Protein AF-K0QZH3-F1 (afdb_monomer_lite)

Foldseek 3Di:
DPPPPPPCQWDKDQPPPCQLVLLVLFPPVLSVVLQVLQVVAPQWDQDPSRTIIGIFGWDDDPHDTDTDCVPCSSVVSVVVSVVSSVVRVVVLVVVVVVVVVVVVVVVVPPDDDDDDPDDDPVNVCVNCVSVVCVVPDDDDDDD

Structure (mmCIF, N/CA/C/O backbone):
data_AF-K0QZH3-F1
#
_entry.id   AF-K0QZH3-F1
#
loop_
_atom_site.group_PDB
_atom_site.id
_atom_site.type_symbol
_atom_site.label_atom_id
_atom_site.label_alt_id
_atom_site.label_comp_id
_atom_site.label_asym_id
_atom_site.label_entity_id
_atom_site.label_seq_id
_atom_site.pdbx_PDB_ins_code
_atom_site.Cartn_x
_atom_site.Cartn_y
_atom_site.Cartn_z
_atom_site.occupancy
_atom_site.B_iso_or_equiv
_atom_site.auth_seq_id
_atom_site.auth_comp_id
_atom_site.auth_asym_id
_atom_site.auth_atom_id
_atom_site.pdbx_PDB_model_num
ATOM 1 N N . MET A 1 1 ? 34.716 -6.558 -14.192 1.00 39.00 1 MET A N 1
ATOM 2 C CA . MET A 1 1 ? 33.591 -5.724 -14.678 1.00 39.00 1 MET A CA 1
ATOM 3 C C . MET A 1 1 ? 32.492 -6.638 -15.234 1.00 39.00 1 MET A C 1
ATOM 5 O O . MET A 1 1 ? 32.388 -6.798 -16.439 1.00 39.00 1 MET A O 1
ATOM 9 N N . ALA A 1 2 ? 31.722 -7.315 -14.373 1.00 47.06 2 ALA A N 1
ATOM 10 C CA . ALA A 1 2 ? 30.887 -8.467 -14.763 1.00 47.06 2 ALA A CA 1
ATOM 11 C C . ALA A 1 2 ? 29.438 -8.132 -15.192 1.00 47.06 2 ALA A C 1
ATOM 13 O O . ALA A 1 2 ? 28.648 -9.037 -15.425 1.00 47.06 2 ALA A O 1
ATOM 14 N N . PHE A 1 3 ? 29.071 -6.849 -15.311 1.00 51.09 3 PHE A N 1
ATOM 15 C CA . PHE A 1 3 ? 27.670 -6.430 -15.504 1.00 51.09 3 PHE A CA 1
ATOM 16 C C . PHE A 1 3 ? 27.373 -5.739 -16.848 1.00 51.09 3 PHE A C 1
ATOM 18 O O . PHE A 1 3 ? 26.245 -5.301 -17.078 1.00 51.09 3 PHE A O 1
ATOM 25 N N . LEU A 1 4 ? 28.352 -5.664 -17.758 1.00 47.97 4 LEU A N 1
ATOM 26 C CA . LEU A 1 4 ? 28.190 -5.045 -19.086 1.00 47.97 4 LEU A CA 1
ATOM 27 C C . LEU A 1 4 ? 27.242 -5.825 -20.017 1.00 47.97 4 LEU A C 1
ATOM 29 O O . LEU A 1 4 ? 26.664 -5.230 -20.918 1.00 47.97 4 LEU A O 1
ATOM 33 N N . HIS A 1 5 ? 27.018 -7.119 -19.762 1.00 52.06 5 HIS A N 1
ATOM 34 C CA . HIS A 1 5 ? 26.135 -7.977 -20.566 1.00 52.06 5 HIS A CA 1
ATOM 35 C C . HIS A 1 5 ? 24.865 -8.438 -19.845 1.00 52.06 5 HIS A C 1
ATOM 37 O O . HIS A 1 5 ? 24.153 -9.294 -20.359 1.00 52.06 5 HIS A O 1
ATOM 43 N N . CYS A 1 6 ? 24.556 -7.876 -18.673 1.00 52.66 6 CYS A N 1
ATOM 44 C CA . CYS A 1 6 ? 23.296 -8.174 -18.000 1.00 52.66 6 CYS A CA 1
ATOM 45 C C . CYS A 1 6 ? 22.240 -7.124 -18.407 1.00 52.66 6 CYS A C 1
ATOM 47 O O . CYS A 1 6 ? 22.468 -5.927 -18.148 1.00 52.66 6 CYS A O 1
ATOM 49 N N . PRO A 1 7 ? 21.124 -7.521 -19.052 1.00 61.34 7 PRO A N 1
ATOM 50 C CA . PRO A 1 7 ? 19.989 -6.641 -19.302 1.00 61.34 7 PRO A CA 1
ATOM 51 C C . PRO A 1 7 ? 19.296 -6.389 -17.960 1.00 61.34 7 PRO A C 1
ATOM 53 O O . PRO A 1 7 ? 18.474 -7.159 -17.477 1.00 61.34 7 PRO A O 1
ATOM 56 N N . LEU A 1 8 ? 19.753 -5.345 -17.275 1.00 68.06 8 LEU A N 1
ATOM 57 C CA . LEU A 1 8 ? 19.078 -4.808 -16.104 1.00 68.06 8 LEU A CA 1
ATOM 58 C C . LEU A 1 8 ? 17.982 -3.899 -16.643 1.00 68.06 8 LEU A C 1
ATOM 60 O O . LEU A 1 8 ? 18.259 -2.744 -16.953 1.00 68.06 8 LEU A O 1
ATOM 64 N N . ASP A 1 9 ? 16.782 -4.451 -16.794 1.00 77.50 9 ASP A N 1
ATOM 65 C CA . ASP A 1 9 ? 15.634 -3.741 -17.374 1.00 77.50 9 ASP A CA 1
ATOM 66 C C . ASP A 1 9 ? 14.931 -2.846 -16.337 1.00 77.50 9 ASP A C 1
ATOM 68 O O . ASP A 1 9 ? 14.258 -1.872 -16.682 1.00 77.50 9 ASP A O 1
ATOM 72 N N . ALA A 1 10 ? 15.121 -3.136 -15.044 1.00 81.69 10 ALA A N 1
ATOM 73 C CA . ALA A 1 10 ? 14.585 -2.347 -13.942 1.00 81.69 10 ALA A CA 1
ATOM 74 C C . ALA A 1 10 ? 15.462 -2.415 -12.681 1.00 81.69 10 ALA A C 1
ATOM 76 O O . ALA A 1 10 ? 16.049 -3.452 -12.367 1.00 81.69 10 ALA A O 1
ATOM 77 N N . ILE A 1 11 ? 15.495 -1.316 -11.923 1.00 85.62 11 ILE A N 1
ATOM 78 C CA . ILE A 1 11 ? 16.010 -1.265 -10.550 1.00 85.62 11 ILE A CA 1
ATOM 79 C C . ILE A 1 11 ? 14.829 -1.347 -9.591 1.00 85.62 11 ILE A C 1
ATOM 81 O O . ILE A 1 11 ? 13.872 -0.584 -9.707 1.00 85.62 11 ILE A O 1
ATOM 85 N N . LYS A 1 12 ? 14.916 -2.259 -8.624 1.00 88.38 12 LYS A N 1
ATOM 86 C CA . LYS A 1 12 ? 13.925 -2.404 -7.559 1.00 88.38 12 LYS A CA 1
ATOM 87 C C . LYS A 1 12 ? 14.438 -1.729 -6.298 1.00 88.38 12 LYS A C 1
ATOM 89 O O . LYS A 1 12 ? 15.530 -2.043 -5.833 1.00 88.38 12 LYS A O 1
ATOM 94 N N . ILE A 1 13 ? 13.652 -0.805 -5.763 1.00 85.75 13 ILE A N 1
ATOM 95 C CA . ILE A 1 13 ? 13.954 -0.102 -4.517 1.00 85.75 13 ILE A CA 1
ATOM 96 C C . ILE A 1 13 ? 12.895 -0.486 -3.494 1.00 85.75 13 ILE A C 1
ATOM 98 O O . ILE A 1 13 ? 11.700 -0.367 -3.759 1.00 85.75 13 ILE A O 1
ATOM 102 N N . SER A 1 14 ? 13.327 -0.915 -2.314 1.00 84.69 14 SER A N 1
ATOM 103 C CA . SER A 1 14 ? 12.443 -1.062 -1.160 1.00 84.69 14 SER A CA 1
ATOM 104 C C . SER A 1 14 ? 12.076 0.330 -0.659 1.00 84.69 14 SER A C 1
ATOM 106 O O . SER A 1 14 ? 12.887 1.001 -0.026 1.00 84.69 14 SER A O 1
ATOM 108 N N . VAL A 1 15 ? 10.876 0.804 -0.985 1.00 72.69 15 VAL A N 1
ATOM 109 C CA . VAL A 1 15 ? 10.476 2.199 -0.692 1.00 72.69 15 VAL A CA 1
ATOM 110 C C . VAL A 1 15 ? 9.883 2.340 0.701 1.00 72.69 15 VAL A C 1
ATOM 112 O O . VAL A 1 15 ? 9.820 3.422 1.276 1.00 72.69 15 VAL A O 1
ATOM 115 N N . LEU A 1 16 ? 9.491 1.215 1.280 1.00 65.31 16 LEU A N 1
ATOM 116 C CA . LEU A 1 16 ? 8.902 1.146 2.595 1.00 65.31 16 LEU A CA 1
ATOM 117 C C . LEU A 1 16 ? 9.809 0.270 3.452 1.00 65.31 16 LEU A C 1
ATOM 119 O O . LEU A 1 16 ? 9.469 -0.854 3.794 1.00 65.31 16 LEU A O 1
ATOM 123 N N . GLY A 1 17 ? 10.992 0.792 3.791 1.00 55.38 17 GLY A N 1
ATOM 124 C CA . GLY A 1 17 ? 11.945 0.160 4.719 1.00 55.38 17 GLY A CA 1
ATOM 125 C C . GLY A 1 17 ? 11.415 -0.029 6.154 1.00 55.38 17 GLY A C 1
ATOM 126 O O . GLY A 1 17 ? 12.091 -0.636 6.970 1.00 55.38 17 GLY A O 1
ATOM 127 N N . LEU A 1 18 ? 10.198 0.457 6.433 1.00 49.72 18 LEU A N 1
ATOM 128 C CA . LEU A 1 18 ? 9.340 0.180 7.599 1.00 49.72 18 LEU A CA 1
ATOM 129 C C . LEU A 1 18 ? 7.933 -0.310 7.168 1.00 49.72 18 LEU A C 1
ATOM 131 O O . LEU A 1 18 ? 6.979 -0.284 7.940 1.00 49.72 18 LEU A O 1
ATOM 135 N N . GLY A 1 19 ? 7.764 -0.698 5.904 1.00 53.44 19 GLY A N 1
ATOM 136 C CA . GLY A 1 19 ? 6.487 -1.071 5.287 1.00 53.44 19 GLY A CA 1
ATOM 137 C C . GLY A 1 19 ? 5.871 -2.302 5.912 1.00 53.44 19 GLY A C 1
ATOM 138 O O . GLY A 1 19 ? 4.671 -2.312 6.150 1.00 53.44 19 GLY A O 1
ATOM 139 N N . THR A 1 20 ? 6.710 -3.269 6.282 1.00 59.25 20 THR A N 1
ATOM 140 C CA . THR A 1 20 ? 6.313 -4.419 7.094 1.00 59.25 20 THR A CA 1
ATOM 141 C C . THR A 1 20 ? 5.780 -3.963 8.443 1.00 59.25 20 THR A C 1
ATOM 143 O O . THR A 1 20 ? 4.755 -4.453 8.878 1.00 59.25 20 THR A O 1
ATOM 146 N N . GLU A 1 21 ? 6.422 -2.987 9.090 1.00 66.56 21 GLU A N 1
ATOM 147 C CA . GLU A 1 21 ? 6.030 -2.537 10.427 1.00 66.56 21 GLU A CA 1
ATOM 148 C C . GLU A 1 21 ? 4.7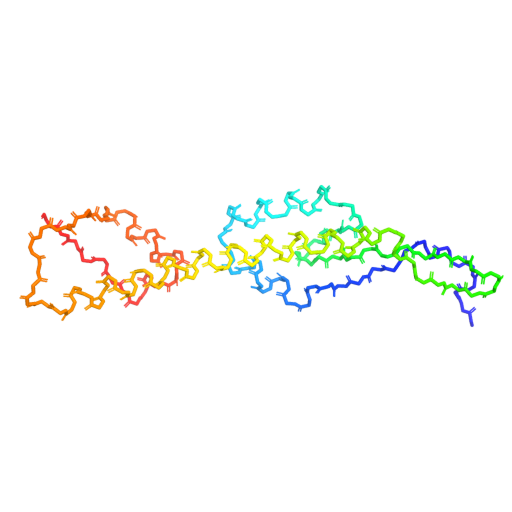18 -1.746 10.410 1.00 66.56 21 GLU A C 1
ATOM 150 O O . GLU A 1 21 ? 3.861 -1.952 11.264 1.00 66.56 21 GLU A O 1
ATOM 155 N N . ARG A 1 22 ? 4.521 -0.876 9.413 1.00 72.62 22 ARG A N 1
ATOM 156 C CA . ARG A 1 22 ? 3.271 -0.115 9.268 1.00 72.62 22 ARG A CA 1
ATOM 157 C C . ARG A 1 22 ? 2.117 -0.990 8.804 1.00 72.62 22 ARG A C 1
ATOM 159 O O . ARG A 1 22 ? 1.036 -0.901 9.367 1.00 72.62 22 ARG A O 1
ATOM 166 N N . MET A 1 23 ? 2.344 -1.874 7.832 1.00 75.44 23 MET A N 1
ATOM 167 C CA . MET A 1 23 ? 1.316 -2.820 7.392 1.00 75.44 23 MET A CA 1
ATOM 168 C C . MET A 1 23 ? 1.003 -3.878 8.454 1.00 75.44 23 MET A C 1
ATOM 170 O O . MET A 1 23 ? -0.145 -4.303 8.533 1.00 75.44 23 MET A O 1
ATOM 174 N N . ALA A 1 24 ? 1.968 -4.272 9.293 1.00 76.81 24 ALA A N 1
ATOM 175 C CA . ALA A 1 24 ? 1.736 -5.199 10.404 1.00 76.81 24 ALA A CA 1
ATOM 176 C C . ALA A 1 24 ? 0.886 -4.597 11.531 1.00 76.81 24 ALA A C 1
ATOM 178 O O . ALA A 1 24 ? 0.276 -5.348 12.282 1.00 76.81 24 ALA A O 1
ATOM 179 N N . ARG A 1 25 ? 0.828 -3.264 11.650 1.00 75.94 25 ARG A N 1
ATOM 180 C CA . ARG A 1 25 ? -0.048 -2.568 12.609 1.00 75.94 25 ARG A CA 1
ATOM 181 C C . ARG A 1 25 ? -1.486 -2.424 12.111 1.00 75.94 25 ARG A C 1
ATOM 183 O O . ARG A 1 25 ? -2.336 -1.978 12.870 1.00 75.94 25 ARG A O 1
ATOM 190 N N . LEU A 1 26 ? -1.752 -2.738 10.843 1.00 78.06 26 LEU A N 1
ATOM 191 C CA . LEU A 1 26 ? -3.091 -2.632 10.279 1.00 78.06 26 LEU A CA 1
ATOM 192 C C . LEU A 1 26 ? -3.911 -3.893 10.573 1.00 78.06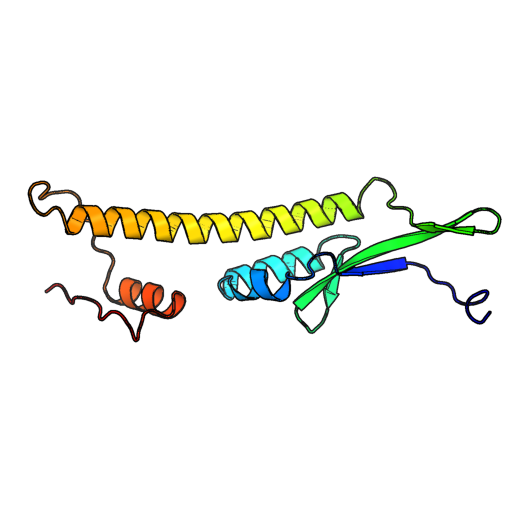 26 LEU A C 1
ATOM 194 O O . LEU A 1 26 ? -3.351 -4.993 10.594 1.00 78.06 26 LEU A O 1
ATOM 198 N N . PRO A 1 27 ? -5.247 -3.769 10.689 1.00 82.50 27 PRO A N 1
ATOM 199 C CA . PRO A 1 27 ? -6.119 -4.931 10.747 1.00 82.50 27 PRO A CA 1
ATOM 200 C C . PRO A 1 27 ? -5.909 -5.831 9.534 1.00 82.50 27 PRO A C 1
ATOM 202 O O . PRO A 1 27 ? -5.671 -5.351 8.420 1.00 82.50 27 PRO A O 1
ATOM 205 N N . GLN A 1 28 ? -6.091 -7.137 9.731 1.00 84.44 28 GLN A N 1
ATOM 206 C CA . GLN A 1 28 ? -5.905 -8.139 8.682 1.00 84.44 28 GLN A CA 1
ATOM 207 C C . GLN A 1 28 ? -6.685 -7.806 7.402 1.00 84.44 28 GLN A C 1
ATOM 209 O O . GLN A 1 28 ? -6.149 -7.908 6.300 1.00 84.44 28 GLN A O 1
ATOM 214 N N . GLU A 1 29 ? -7.931 -7.358 7.538 1.00 83.88 29 GLU A N 1
ATOM 215 C CA . GLU A 1 29 ? -8.792 -6.986 6.411 1.00 83.88 29 GLU A CA 1
ATOM 216 C C . GLU A 1 29 ? -8.254 -5.770 5.642 1.00 83.88 29 GLU A C 1
ATOM 218 O O . GLU A 1 29 ? -8.237 -5.759 4.408 1.00 83.8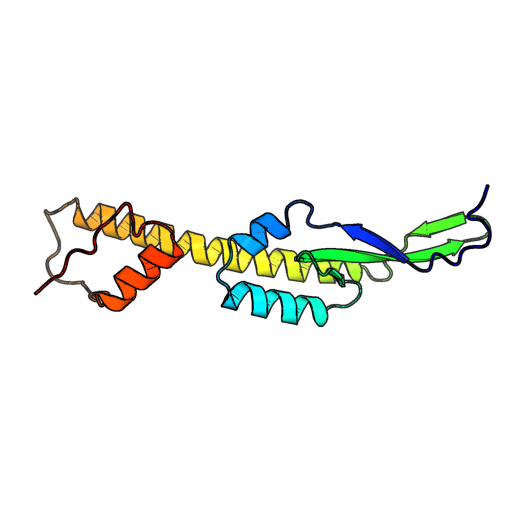8 29 GLU A O 1
ATOM 223 N N . CYS A 1 30 ? -7.755 -4.762 6.366 1.00 83.56 30 CYS A N 1
ATOM 224 C CA . CYS A 1 30 ? -7.138 -3.578 5.771 1.00 83.56 30 CYS A CA 1
ATOM 225 C C . CYS A 1 30 ? -5.853 -3.955 5.035 1.00 83.56 30 CYS A C 1
ATOM 227 O O . CYS A 1 30 ? -5.650 -3.526 3.898 1.00 83.56 30 CYS A O 1
ATOM 229 N N . ARG A 1 31 ? -5.022 -4.806 5.645 1.00 86.31 31 ARG A N 1
ATOM 230 C CA . ARG A 1 31 ? -3.795 -5.315 5.031 1.00 86.31 31 ARG A CA 1
ATOM 231 C C . ARG A 1 31 ? -4.088 -6.048 3.721 1.00 86.31 31 ARG A C 1
ATOM 233 O O . ARG A 1 31 ? -3.555 -5.652 2.688 1.00 86.31 31 ARG A O 1
ATOM 240 N N . LEU A 1 32 ? -4.998 -7.023 3.726 1.00 87.38 32 LEU A N 1
ATOM 241 C CA . LEU A 1 32 ? -5.373 -7.779 2.521 1.00 87.38 32 LEU A CA 1
ATOM 242 C C . LEU A 1 32 ? -5.930 -6.875 1.407 1.00 87.38 32 LEU A C 1
ATOM 244 O O . LEU A 1 32 ? -5.616 -7.064 0.229 1.00 87.38 32 LEU A O 1
ATOM 248 N N . SER A 1 33 ? -6.720 -5.862 1.772 1.00 87.69 33 SER A N 1
ATOM 249 C CA . SER A 1 33 ? -7.240 -4.862 0.830 1.00 87.69 33 SER A CA 1
ATOM 250 C C . SER A 1 33 ? -6.121 -4.018 0.199 1.00 87.69 33 SER A C 1
ATOM 252 O O . SER A 1 33 ? -6.095 -3.813 -1.021 1.00 87.69 33 SER A O 1
ATOM 254 N N . ILE A 1 34 ? -5.156 -3.568 1.008 1.00 87.38 34 ILE A N 1
ATOM 255 C CA . ILE A 1 34 ? -3.985 -2.805 0.555 1.00 87.38 34 ILE A CA 1
ATOM 256 C C . ILE A 1 34 ? -3.096 -3.660 -0.352 1.00 87.38 34 ILE A C 1
ATOM 258 O O . ILE A 1 34 ? -2.721 -3.204 -1.432 1.00 87.38 34 ILE A O 1
ATOM 262 N N . GLU A 1 35 ? -2.805 -4.905 0.028 1.00 89.56 35 GLU A N 1
ATOM 263 C CA . GLU A 1 35 ? -2.031 -5.844 -0.793 1.00 89.56 35 GLU A CA 1
ATOM 264 C C . GLU A 1 35 ? -2.677 -6.084 -2.159 1.00 89.56 35 GLU A C 1
ATOM 266 O O . GLU A 1 35 ? -1.999 -6.037 -3.190 1.00 89.56 35 GLU A O 1
ATOM 271 N N . GLY A 1 36 ? -3.996 -6.301 -2.183 1.00 89.62 36 GLY A N 1
ATOM 272 C CA . GLY A 1 36 ? -4.757 -6.450 -3.421 1.00 89.62 36 GLY A CA 1
ATOM 273 C C . GLY A 1 36 ? -4.625 -5.227 -4.329 1.00 89.62 36 GLY A C 1
ATOM 274 O O . GLY A 1 36 ? -4.422 -5.372 -5.535 1.00 89.62 36 GLY A O 1
ATOM 275 N N . ARG A 1 37 ? -4.656 -4.019 -3.753 1.00 89.44 37 ARG A N 1
ATOM 276 C CA . ARG A 1 37 ? -4.429 -2.773 -4.500 1.00 89.44 37 ARG A CA 1
ATOM 277 C C . ARG A 1 37 ? -2.997 -2.644 -5.003 1.00 89.44 37 ARG A C 1
ATOM 279 O O . ARG A 1 37 ? -2.824 -2.279 -6.160 1.00 89.44 37 ARG A O 1
ATOM 286 N N . ILE A 1 38 ? -1.991 -2.976 -4.194 1.00 89.56 38 ILE A N 1
ATOM 287 C CA . ILE A 1 38 ? -0.576 -2.929 -4.602 1.00 89.56 38 ILE A CA 1
ATOM 288 C C . ILE A 1 38 ? -0.337 -3.823 -5.818 1.00 89.56 38 ILE A C 1
ATOM 290 O O . ILE A 1 38 ? 0.291 -3.381 -6.775 1.00 89.56 38 ILE A O 1
ATOM 294 N N . ARG A 1 39 ? -0.901 -5.039 -5.830 1.00 89.75 39 ARG A N 1
ATOM 295 C CA . ARG A 1 39 ? -0.804 -5.966 -6.975 1.00 89.75 39 ARG A CA 1
ATOM 296 C C . ARG A 1 39 ? -1.443 -5.415 -8.258 1.00 89.75 39 ARG A C 1
ATOM 298 O O . ARG A 1 39 ? -1.094 -5.867 -9.344 1.00 89.75 39 ARG A O 1
ATOM 305 N N . GLY A 1 40 ? -2.367 -4.460 -8.144 1.00 89.19 40 GLY A N 1
ATOM 306 C CA . GLY A 1 40 ? -2.998 -3.778 -9.277 1.00 89.19 40 GLY A CA 1
ATOM 307 C C . GLY A 1 40 ? -2.273 -2.513 -9.747 1.00 89.19 40 GLY A C 1
ATOM 308 O O . GLY A 1 40 ? -2.636 -1.963 -10.789 1.00 89.19 40 GLY A O 1
ATOM 309 N N . LEU A 1 41 ? -1.270 -2.030 -9.008 1.00 89.94 41 LEU A N 1
ATOM 310 C CA . LEU A 1 41 ? -0.540 -0.813 -9.352 1.00 89.94 41 LEU A CA 1
ATOM 311 C C . LEU A 1 41 ? 0.636 -1.109 -10.274 1.00 89.94 41 LEU A C 1
ATOM 313 O O . LEU A 1 41 ? 1.354 -2.099 -10.142 1.00 89.94 41 LEU A O 1
ATOM 317 N N . ARG A 1 42 ? 0.849 -0.212 -11.236 1.00 89.56 42 ARG A N 1
ATOM 318 C CA . ARG A 1 42 ? 1.970 -0.333 -12.165 1.00 89.56 42 ARG A CA 1
ATOM 319 C C . ARG A 1 42 ? 3.268 -0.047 -11.427 1.00 89.56 42 ARG A C 1
ATOM 321 O O . ARG A 1 42 ? 3.329 0.836 -10.582 1.00 89.56 42 ARG A O 1
ATOM 328 N N . ARG A 1 43 ? 4.333 -0.753 -11.814 1.00 89.62 43 ARG A N 1
ATOM 329 C CA . ARG A 1 43 ? 5.696 -0.503 -11.320 1.00 89.62 43 ARG A CA 1
ATOM 330 C C . ARG A 1 43 ? 5.856 -0.658 -9.801 1.00 89.62 43 ARG A C 1
ATOM 332 O O . ARG A 1 43 ? 6.859 -0.208 -9.252 1.00 89.62 43 ARG A O 1
ATOM 339 N N . LEU A 1 44 ? 4.910 -1.326 -9.147 1.00 89.75 44 LEU A N 1
ATOM 340 C CA . LEU A 1 44 ? 5.014 -1.778 -7.771 1.00 89.75 44 LEU A CA 1
ATOM 341 C C . LEU A 1 44 ? 4.900 -3.294 -7.727 1.00 89.75 44 LEU A C 1
ATOM 343 O O . LEU A 1 44 ? 4.144 -3.900 -8.482 1.00 89.75 44 LEU A O 1
ATOM 347 N N . GLU A 1 45 ? 5.643 -3.897 -6.815 1.00 89.50 45 GLU A N 1
ATOM 348 C CA . GLU A 1 45 ? 5.547 -5.314 -6.508 1.00 89.50 45 GLU A CA 1
ATOM 349 C C . GLU A 1 45 ? 5.451 -5.498 -4.997 1.00 89.50 45 GLU A C 1
ATOM 351 O O . GLU A 1 45 ? 6.043 -4.743 -4.223 1.00 89.50 45 GLU A O 1
ATOM 356 N N . LEU A 1 46 ? 4.719 -6.529 -4.588 1.00 87.94 46 LEU A N 1
ATOM 357 C CA . LEU A 1 46 ? 4.683 -6.991 -3.210 1.00 87.94 46 LEU A CA 1
ATOM 358 C C . LEU A 1 46 ? 5.502 -8.280 -3.118 1.00 87.94 46 LEU A C 1
ATOM 360 O O . LEU A 1 46 ? 5.140 -9.292 -3.722 1.00 87.94 46 LEU A O 1
ATOM 364 N N . ALA A 1 47 ? 6.617 -8.229 -2.397 1.00 85.19 47 ALA A N 1
ATOM 365 C CA . ALA A 1 47 ? 7.444 -9.397 -2.130 1.00 85.19 47 ALA A CA 1
ATOM 366 C C . ALA A 1 47 ? 6.774 -10.334 -1.108 1.00 85.19 47 ALA A C 1
ATOM 368 O O . ALA A 1 47 ? 5.868 -9.937 -0.382 1.00 85.19 47 ALA A O 1
ATOM 369 N N . GLN A 1 48 ? 7.247 -11.581 -1.021 1.00 81.62 48 GLN A N 1
ATOM 370 C CA . GLN A 1 48 ? 6.701 -12.599 -0.103 1.00 81.62 48 GLN A CA 1
ATOM 371 C C . GLN A 1 48 ? 6.802 -12.236 1.387 1.00 81.62 48 GLN A C 1
ATOM 373 O O . GLN A 1 48 ? 6.126 -12.838 2.209 1.00 81.62 48 GLN A O 1
ATOM 378 N N . ASN A 1 49 ? 7.664 -11.287 1.739 1.00 80.00 49 ASN A N 1
ATOM 379 C CA . ASN A 1 49 ? 7.888 -10.803 3.098 1.00 80.00 49 ASN A CA 1
ATOM 380 C C . ASN A 1 49 ? 7.157 -9.472 3.369 1.00 80.00 49 ASN A C 1
ATOM 382 O O . ASN A 1 49 ? 7.666 -8.638 4.119 1.00 80.00 49 ASN A O 1
ATOM 386 N N . ASP A 1 50 ? 6.048 -9.222 2.671 1.00 78.00 50 ASP A N 1
ATOM 387 C CA . ASP A 1 50 ? 5.245 -7.994 2.733 1.00 78.00 50 ASP A CA 1
ATOM 388 C C . ASP A 1 50 ? 6.034 -6.702 2.434 1.00 78.00 50 ASP A C 1
ATOM 390 O O . ASP A 1 50 ? 5.617 -5.591 2.765 1.00 78.00 50 ASP A O 1
ATOM 394 N N . THR A 1 51 ? 7.194 -6.821 1.777 1.00 83.94 51 THR A N 1
ATOM 395 C CA . THR A 1 51 ? 7.987 -5.662 1.358 1.00 83.94 51 THR A CA 1
ATOM 396 C C . THR A 1 51 ? 7.490 -5.142 0.022 1.00 83.94 51 THR A C 1
ATOM 398 O O . THR A 1 51 ? 7.409 -5.873 -0.965 1.00 83.94 51 THR A O 1
ATOM 401 N N . ILE A 1 52 ? 7.214 -3.844 -0.024 1.00 86.88 52 ILE A N 1
ATOM 402 C CA . ILE A 1 52 ? 6.799 -3.162 -1.245 1.00 86.88 52 ILE A CA 1
ATOM 403 C C . ILE A 1 52 ? 8.036 -2.677 -1.994 1.00 86.88 52 ILE A C 1
ATOM 405 O O . ILE A 1 52 ? 8.854 -1.912 -1.467 1.00 86.88 52 ILE A O 1
ATOM 409 N N . LEU A 1 53 ? 8.148 -3.116 -3.242 1.00 88.56 53 LEU A N 1
ATOM 410 C CA . LEU A 1 53 ? 9.239 -2.792 -4.145 1.00 88.56 53 LEU A CA 1
ATOM 411 C C . LEU A 1 53 ? 8.733 -1.848 -5.232 1.00 88.56 53 LEU A C 1
ATOM 413 O O . LEU A 1 53 ? 7.801 -2.179 -5.963 1.00 88.56 53 LEU A O 1
ATOM 417 N N . ALA A 1 54 ? 9.376 -0.693 -5.378 1.00 89.69 54 ALA A N 1
ATOM 418 C CA . ALA A 1 54 ? 9.188 0.156 -6.543 1.00 89.69 54 ALA A CA 1
ATOM 419 C C . ALA A 1 54 ? 10.156 -0.241 -7.647 1.00 89.69 54 ALA A C 1
ATOM 421 O O . ALA A 1 54 ? 11.366 -0.300 -7.434 1.00 89.69 54 ALA A O 1
ATOM 422 N N . CYS A 1 55 ? 9.610 -0.487 -8.830 1.00 89.12 55 CYS A N 1
ATOM 423 C CA . CYS A 1 55 ? 10.347 -0.871 -10.019 1.00 89.12 55 CYS A CA 1
A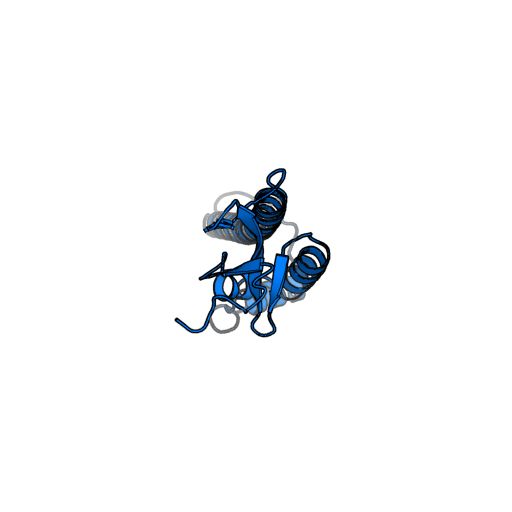TOM 424 C C . CYS A 1 55 ? 10.565 0.364 -10.893 1.00 89.12 55 CYS A C 1
ATOM 426 O O . CYS A 1 55 ? 9.629 0.904 -11.484 1.00 89.12 55 CYS A O 1
ATOM 428 N N . PHE A 1 56 ? 11.807 0.818 -10.989 1.00 87.56 56 PHE A N 1
ATOM 429 C CA . PHE A 1 56 ? 12.187 1.917 -11.863 1.00 87.56 56 PHE A CA 1
ATOM 430 C C . PHE A 1 56 ? 12.806 1.362 -13.146 1.00 87.56 56 PHE A C 1
ATOM 432 O O . PHE A 1 56 ? 13.804 0.642 -13.055 1.00 87.56 56 PHE A O 1
ATOM 439 N N . PRO A 1 57 ? 12.256 1.674 -14.331 1.00 85.94 57 PRO A N 1
ATOM 440 C CA . PRO A 1 57 ? 12.844 1.216 -15.578 1.00 85.94 57 PRO A CA 1
ATOM 441 C C . PRO A 1 57 ? 14.238 1.814 -15.778 1.00 85.94 57 PRO A C 1
ATOM 443 O O . PRO A 1 57 ? 14.494 2.980 -15.455 1.00 85.94 57 PRO A O 1
ATOM 446 N N . VAL A 1 58 ? 15.141 1.005 -16.325 1.00 84.75 58 VAL A N 1
ATOM 447 C CA . VAL A 1 58 ? 16.490 1.436 -16.696 1.00 84.75 58 VAL A CA 1
ATOM 448 C C . VAL A 1 58 ? 16.556 1.554 -18.205 1.00 84.75 58 VAL A C 1
ATOM 450 O O . VAL A 1 58 ? 16.212 0.626 -18.932 1.00 84.75 58 VAL A O 1
ATOM 453 N N . VAL A 1 59 ? 17.024 2.700 -18.681 1.00 83.31 59 VAL A N 1
ATOM 454 C CA . VAL A 1 59 ? 17.189 2.969 -20.107 1.00 83.31 59 VAL A CA 1
ATOM 455 C C . VAL A 1 59 ? 18.672 3.158 -20.396 1.00 83.31 59 VAL A C 1
ATOM 457 O O . VAL A 1 59 ? 19.382 3.853 -19.665 1.00 83.31 59 VAL A O 1
ATOM 460 N N . MET A 1 60 ? 19.153 2.539 -21.472 1.00 81.12 60 MET A N 1
ATOM 461 C CA . MET A 1 60 ? 20.509 2.761 -21.962 1.00 81.12 60 MET A CA 1
ATOM 462 C C . MET A 1 60 ? 20.551 4.064 -22.765 1.00 81.12 60 MET A C 1
ATOM 464 O O . MET A 1 60 ? 19.852 4.209 -23.768 1.00 81.12 60 MET A O 1
ATOM 468 N N . ARG A 1 61 ? 21.371 5.020 -22.327 1.00 80.00 61 ARG A N 1
ATOM 469 C CA . ARG A 1 61 ? 21.643 6.272 -23.038 1.00 80.00 61 ARG A CA 1
ATOM 470 C C . ARG A 1 61 ? 23.098 6.312 -23.462 1.00 80.00 61 ARG A C 1
ATOM 472 O O . ARG A 1 61 ? 23.976 6.497 -22.629 1.00 80.00 61 ARG A O 1
ATOM 479 N N . THR A 1 62 ? 23.328 6.181 -24.766 1.00 81.81 62 THR A N 1
ATOM 480 C CA . THR A 1 62 ? 24.643 6.255 -25.425 1.00 81.81 62 THR A CA 1
ATOM 481 C C . THR A 1 62 ? 25.635 5.199 -24.916 1.00 81.81 62 THR A C 1
ATOM 483 O O . THR A 1 62 ? 25.853 4.209 -25.605 1.00 81.81 62 THR A O 1
ATOM 486 N N . TYR A 1 63 ? 26.175 5.361 -23.705 1.00 77.38 63 TYR A N 1
ATOM 487 C CA . TYR A 1 63 ? 27.064 4.410 -23.025 1.00 77.38 63 TYR A CA 1
ATOM 488 C C . TYR A 1 63 ? 26.752 4.235 -21.523 1.00 77.38 63 TYR A C 1
ATOM 490 O O . TYR A 1 63 ? 27.409 3.431 -20.867 1.00 77.38 63 TYR A O 1
ATOM 498 N N . ASP A 1 64 ? 25.724 4.915 -20.995 1.00 78.38 64 ASP A N 1
ATOM 499 C CA . ASP A 1 64 ? 25.341 4.892 -19.579 1.00 78.38 64 ASP A CA 1
ATOM 500 C C . ASP A 1 64 ? 23.956 4.268 -19.362 1.00 78.38 64 ASP A C 1
ATOM 502 O O . ASP A 1 64 ? 23.035 4.429 -20.166 1.00 78.38 64 ASP A O 1
ATOM 506 N N . LYS A 1 65 ? 23.786 3.568 -18.236 1.00 80.62 65 LYS A N 1
ATOM 507 C CA . LYS A 1 65 ? 22.483 3.077 -17.761 1.00 80.62 65 LYS A CA 1
ATOM 508 C C . LYS A 1 65 ? 21.875 4.121 -16.829 1.00 80.62 65 LYS A C 1
ATOM 510 O O . LYS A 1 65 ? 22.420 4.373 -15.757 1.00 80.62 65 LYS A O 1
ATOM 515 N N . VAL A 1 66 ? 20.749 4.709 -17.225 1.00 83.00 66 VAL A N 1
ATOM 516 C CA . VAL A 1 66 ? 20.057 5.749 -16.452 1.00 83.00 66 VAL A CA 1
ATOM 517 C C . VAL A 1 66 ? 18.707 5.223 -15.979 1.00 83.00 66 VAL A C 1
ATOM 519 O O . VAL A 1 66 ? 17.964 4.607 -16.741 1.00 83.00 66 VAL A O 1
ATOM 522 N N . VAL A 1 67 ? 18.387 5.481 -14.713 1.00 84.25 67 VAL A N 1
ATOM 523 C CA . VAL A 1 67 ? 17.068 5.203 -14.138 1.00 84.25 67 VAL A CA 1
ATOM 524 C C . VAL A 1 67 ? 16.091 6.262 -14.627 1.00 84.25 67 VAL A C 1
ATOM 526 O O . VAL A 1 67 ? 16.346 7.455 -14.462 1.00 84.25 67 VAL A O 1
ATOM 529 N N . GLN A 1 68 ? 14.981 5.843 -15.224 1.00 83.19 68 GLN A N 1
ATOM 530 C CA . GLN A 1 68 ? 13.992 6.761 -15.775 1.00 83.19 68 GLN A CA 1
ATOM 531 C C . GLN A 1 68 ? 12.598 6.404 -15.265 1.00 83.19 68 GLN A C 1
ATOM 533 O O . GLN A 1 68 ? 12.043 5.380 -15.645 1.00 83.19 68 GLN A O 1
ATOM 538 N N . ASP A 1 69 ? 11.992 7.275 -14.458 1.00 82.50 69 ASP A N 1
ATOM 539 C CA . ASP A 1 69 ? 10.567 7.171 -14.134 1.00 82.50 69 ASP A CA 1
ATOM 540 C C . ASP A 1 69 ? 9.737 7.913 -15.188 1.00 82.50 69 ASP A C 1
ATOM 542 O O . ASP A 1 69 ? 9.330 9.058 -14.998 1.00 82.50 69 ASP A O 1
ATOM 546 N N . THR A 1 70 ? 9.534 7.284 -16.350 1.00 79.19 70 THR A N 1
ATOM 547 C CA . THR A 1 70 ? 8.739 7.893 -17.428 1.00 79.19 70 THR A CA 1
ATOM 548 C C . THR A 1 70 ? 7.338 8.227 -16.919 1.00 79.19 70 THR A C 1
ATOM 550 O O . THR A 1 70 ? 6.665 7.340 -16.381 1.00 79.19 70 THR A O 1
ATOM 553 N N . ASP A 1 71 ? 6.936 9.486 -17.105 1.00 82.25 71 ASP A N 1
ATOM 554 C CA . ASP A 1 71 ? 5.656 10.077 -16.695 1.00 82.25 71 ASP A CA 1
ATOM 555 C C . ASP A 1 71 ? 5.345 9.969 -15.195 1.00 82.25 71 ASP A C 1
ATOM 557 O O . ASP A 1 71 ? 4.180 9.981 -14.808 1.00 82.25 71 ASP A O 1
ATOM 561 N N . ASN A 1 72 ? 6.370 9.852 -14.340 1.00 86.69 72 ASN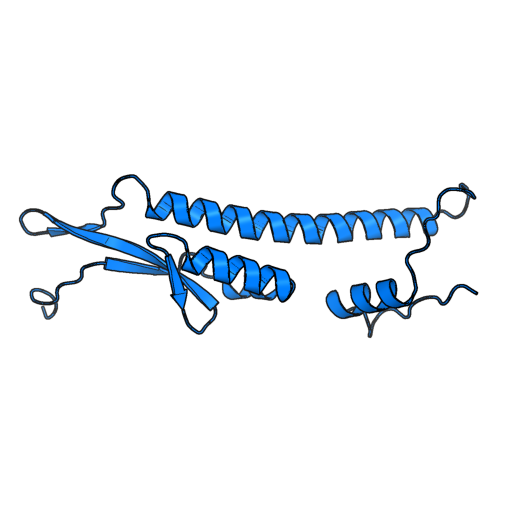 A N 1
ATOM 562 C CA . ASN A 1 72 ? 6.218 9.717 -12.886 1.00 86.69 72 ASN A CA 1
ATOM 563 C C . ASN A 1 72 ? 5.318 8.539 -12.461 1.00 86.69 72 ASN A C 1
ATOM 565 O O . ASN A 1 72 ? 4.737 8.565 -11.379 1.00 86.69 72 ASN A O 1
ATOM 569 N N . GLN A 1 73 ? 5.166 7.506 -13.298 1.00 89.19 73 GLN A N 1
ATOM 570 C CA . GLN A 1 73 ? 4.249 6.392 -13.025 1.00 89.19 73 GLN A CA 1
ATOM 571 C C . GLN A 1 73 ? 4.626 5.623 -11.753 1.00 89.19 73 GLN A C 1
ATOM 573 O O . GLN A 1 73 ? 3.742 5.160 -11.022 1.00 89.19 73 GLN A O 1
ATOM 578 N N . THR A 1 74 ? 5.928 5.468 -11.484 1.00 88.50 74 THR A N 1
ATOM 579 C CA . THR A 1 74 ? 6.401 4.820 -10.256 1.00 88.50 74 THR A CA 1
ATOM 580 C C . THR A 1 74 ? 6.104 5.712 -9.052 1.00 88.50 74 THR A C 1
ATOM 582 O O . THR A 1 74 ? 5.543 5.234 -8.064 1.00 88.50 74 THR A O 1
ATOM 585 N N . ALA A 1 75 ? 6.408 7.010 -9.143 1.00 88.06 75 ALA A N 1
ATOM 586 C CA . ALA A 1 75 ? 6.107 7.979 -8.090 1.00 88.06 75 ALA A CA 1
ATOM 587 C C . ALA A 1 75 ? 4.598 8.103 -7.798 1.00 88.06 75 ALA A C 1
ATOM 589 O O . ALA A 1 75 ? 4.201 8.156 -6.634 1.00 88.06 75 ALA A O 1
ATOM 590 N N . GLU A 1 76 ? 3.747 8.093 -8.824 1.00 91.19 76 GLU A N 1
ATOM 591 C CA . GLU A 1 76 ? 2.292 8.142 -8.677 1.00 91.19 76 GLU A CA 1
ATOM 592 C C . GLU A 1 76 ? 1.771 6.904 -7.943 1.00 91.19 76 GLU A C 1
ATOM 594 O O . GLU A 1 76 ? 1.017 7.021 -6.975 1.00 91.19 76 GLU A O 1
ATOM 599 N N . SER A 1 77 ? 2.216 5.718 -8.359 1.00 90.38 77 SER A N 1
ATOM 600 C CA . SER A 1 77 ? 1.815 4.461 -7.725 1.00 90.38 77 SER A CA 1
ATOM 601 C C . SER A 1 77 ? 2.254 4.421 -6.259 1.00 90.38 77 SER A C 1
ATOM 603 O O . SER A 1 77 ? 1.468 4.057 -5.383 1.00 90.38 77 SER A O 1
ATOM 605 N N . LEU A 1 78 ? 3.473 4.879 -5.961 1.00 88.25 78 LEU A N 1
ATOM 606 C CA . LEU A 1 78 ? 3.962 5.022 -4.588 1.00 88.25 78 LEU A CA 1
ATOM 607 C C . LEU A 1 78 ? 3.112 5.985 -3.763 1.00 88.25 78 LEU A C 1
ATOM 609 O O . LEU A 1 78 ? 2.715 5.652 -2.647 1.00 88.25 78 LEU A O 1
ATOM 613 N N . HIS A 1 79 ? 2.800 7.156 -4.312 1.00 88.38 79 HIS A N 1
ATOM 614 C CA . HIS A 1 79 ? 1.959 8.140 -3.644 1.00 88.38 79 HIS A CA 1
ATOM 615 C C . HIS A 1 79 ? 0.574 7.565 -3.311 1.00 88.38 79 HIS A C 1
ATOM 617 O O . HIS A 1 79 ? 0.066 7.776 -2.208 1.00 88.38 79 HIS A O 1
ATOM 623 N N . GLN A 1 80 ? -0.020 6.785 -4.219 1.00 88.88 80 GLN A N 1
ATOM 624 C CA . GLN A 1 80 ? -1.302 6.124 -3.972 1.00 88.88 80 GLN A CA 1
ATOM 625 C C . GLN A 1 80 ? -1.233 5.121 -2.811 1.00 88.88 80 GLN A C 1
ATOM 627 O O . GLN A 1 80 ? -2.131 5.123 -1.966 1.00 88.88 80 GLN A O 1
ATOM 632 N N . VAL A 1 81 ? -0.175 4.306 -2.734 1.00 87.56 81 VAL A N 1
ATOM 633 C CA . VAL A 1 81 ? 0.020 3.342 -1.634 1.00 87.56 81 VAL A CA 1
ATOM 634 C C . VAL A 1 81 ? 0.266 4.048 -0.308 1.00 87.56 81 VAL A C 1
ATOM 636 O O . VAL A 1 81 ? -0.388 3.719 0.678 1.00 87.56 81 VAL A O 1
ATOM 639 N N . ILE A 1 82 ? 1.155 5.045 -0.279 1.00 84.94 82 ILE A N 1
ATOM 640 C CA . ILE A 1 82 ? 1.451 5.813 0.938 1.00 84.94 82 ILE A CA 1
ATOM 641 C C . ILE A 1 82 ? 0.174 6.470 1.462 1.00 84.94 82 ILE A C 1
ATOM 643 O O . ILE A 1 82 ? -0.143 6.337 2.640 1.00 84.94 82 ILE A O 1
ATOM 647 N N . ARG A 1 83 ? -0.611 7.103 0.582 1.00 84.69 83 ARG A N 1
ATOM 648 C CA . ARG A 1 83 ? -1.885 7.722 0.962 1.00 84.69 83 ARG A CA 1
ATOM 649 C C . ARG A 1 83 ? -2.872 6.708 1.536 1.00 84.69 83 ARG A C 1
ATOM 651 O O . ARG A 1 83 ? -3.575 7.026 2.489 1.00 84.69 83 ARG A O 1
ATOM 658 N N . LEU A 1 84 ? -2.939 5.510 0.958 1.00 84.94 84 LEU A N 1
ATOM 659 C CA . LEU A 1 84 ? -3.825 4.450 1.432 1.00 84.94 84 LEU A CA 1
ATOM 660 C C . LEU A 1 84 ? -3.410 3.954 2.823 1.00 84.94 84 LEU A C 1
ATOM 662 O O . LEU A 1 84 ? -4.255 3.880 3.710 1.00 84.94 84 LEU A O 1
ATOM 666 N N . ILE A 1 85 ? -2.120 3.677 3.027 1.00 81.75 85 ILE A N 1
ATOM 667 C CA . ILE A 1 85 ? -1.586 3.260 4.331 1.00 81.75 85 ILE A CA 1
ATOM 668 C C . ILE A 1 85 ? -1.854 4.351 5.373 1.00 81.75 85 ILE A C 1
ATOM 670 O O . ILE A 1 85 ? -2.458 4.066 6.402 1.00 81.75 85 ILE A O 1
ATOM 674 N N . SER A 1 86 ? -1.509 5.608 5.078 1.00 79.75 86 SER A N 1
ATOM 675 C CA . SER A 1 86 ? -1.738 6.727 5.998 1.00 79.75 86 SER A CA 1
ATOM 676 C C . SER A 1 86 ? -3.215 6.952 6.312 1.00 79.75 86 SER A C 1
ATOM 678 O O . SER A 1 86 ? -3.542 7.286 7.444 1.00 79.75 86 SER A O 1
ATOM 680 N N . PHE A 1 87 ? -4.122 6.750 5.352 1.00 83.62 87 PHE A N 1
ATOM 681 C CA . PHE A 1 87 ? -5.560 6.820 5.617 1.00 83.62 87 PHE A CA 1
ATOM 682 C C . PHE A 1 87 ? -5.994 5.783 6.657 1.00 83.62 87 PHE A C 1
ATOM 684 O O . PHE A 1 87 ? -6.716 6.125 7.591 1.00 83.62 87 PHE A O 1
ATOM 691 N N . HIS A 1 88 ? -5.539 4.536 6.519 1.00 81.25 88 HIS A N 1
ATOM 692 C CA . HIS A 1 88 ? -5.862 3.491 7.485 1.00 81.25 88 HIS A CA 1
ATOM 693 C C . HIS A 1 88 ? -5.218 3.761 8.852 1.00 81.25 88 HIS A C 1
ATOM 695 O O . HIS A 1 88 ? -5.914 3.685 9.856 1.00 81.25 88 HIS A O 1
ATOM 701 N N . GLU A 1 89 ? -3.951 4.181 8.902 1.00 78.19 89 GLU A N 1
ATOM 702 C CA . GLU A 1 89 ? -3.283 4.566 10.158 1.00 78.19 89 GLU A CA 1
ATOM 703 C C . GLU A 1 89 ? -4.021 5.705 10.886 1.00 78.19 89 GLU A C 1
ATOM 705 O O . GLU A 1 89 ? -4.223 5.652 12.101 1.00 78.19 89 GLU A O 1
ATOM 710 N N . LEU A 1 90 ? -4.449 6.733 10.145 1.00 78.12 90 LEU A N 1
ATOM 711 C CA . LEU A 1 90 ? -5.190 7.866 10.701 1.00 78.12 90 LEU A CA 1
ATOM 712 C C . LEU A 1 90 ? -6.586 7.464 11.173 1.00 78.12 90 LEU A C 1
ATOM 714 O O . LEU A 1 90 ? -7.011 7.930 12.225 1.00 78.12 90 LEU A O 1
ATOM 718 N N . LYS A 1 91 ? -7.285 6.603 10.427 1.00 78.56 91 LYS A N 1
ATOM 719 C CA . LYS A 1 91 ? -8.616 6.109 10.799 1.00 78.56 91 LYS A CA 1
ATOM 720 C C . LYS A 1 91 ? -8.572 5.276 12.083 1.00 78.56 91 LYS A C 1
ATOM 722 O O . LYS A 1 91 ? -9.413 5.453 12.956 1.00 78.56 91 LYS A O 1
ATOM 727 N N . GLU A 1 92 ? -7.588 4.393 12.214 1.00 75.38 92 GLU A N 1
ATOM 728 C CA . GLU A 1 92 ? -7.381 3.625 13.448 1.00 75.38 92 GLU A CA 1
ATOM 729 C C . GLU A 1 92 ? -7.052 4.564 14.619 1.00 75.38 92 GLU A C 1
ATOM 731 O O . GLU A 1 92 ? -7.642 4.476 15.695 1.00 75.38 92 GLU A O 1
ATOM 736 N N . SER A 1 93 ? -6.181 5.549 14.384 1.00 72.19 93 SER A N 1
ATOM 737 C CA . SER A 1 93 ? -5.816 6.538 15.405 1.00 72.19 93 SER A CA 1
ATOM 738 C C . SER A 1 93 ? -6.993 7.428 15.820 1.00 72.19 93 SER A C 1
ATOM 740 O O . SER A 1 93 ? -7.101 7.777 16.994 1.00 72.19 93 SER A O 1
ATOM 742 N N . SER A 1 94 ? -7.891 7.796 14.898 1.00 72.75 94 SER A N 1
ATOM 743 C CA . SER A 1 94 ? -9.056 8.627 15.221 1.00 72.75 94 SER A CA 1
ATOM 744 C C . SER A 1 94 ? -10.045 7.887 16.113 1.00 72.75 94 SER A C 1
ATOM 746 O O . SER A 1 94 ? -10.539 8.479 17.065 1.00 72.75 94 SER A O 1
ATOM 748 N N . ILE A 1 95 ? -10.264 6.589 15.870 1.00 74.69 95 ILE A N 1
ATOM 749 C CA . ILE A 1 95 ? -11.099 5.742 16.735 1.00 74.69 95 ILE A CA 1
ATOM 750 C C . ILE A 1 95 ? -10.519 5.699 18.154 1.00 74.69 95 ILE A C 1
ATOM 752 O O . ILE A 1 95 ? -11.251 5.865 19.127 1.00 74.69 95 ILE A O 1
ATOM 756 N N . LEU A 1 96 ? -9.198 5.536 18.288 1.00 70.94 96 LEU A N 1
ATOM 757 C CA . LEU A 1 96 ? -8.534 5.526 19.595 1.00 70.94 96 LEU A CA 1
ATOM 758 C C . LEU A 1 96 ? -8.657 6.867 20.326 1.00 70.94 96 LEU A C 1
ATOM 760 O O . LEU A 1 96 ? -8.901 6.886 21.533 1.00 70.94 96 LEU A O 1
ATOM 764 N N . ILE A 1 97 ? -8.509 7.983 19.608 1.00 69.06 97 ILE A N 1
ATOM 765 C CA . ILE A 1 97 ? -8.690 9.323 20.178 1.00 69.06 97 ILE A CA 1
ATOM 766 C C . ILE A 1 97 ? -10.141 9.513 20.627 1.00 69.06 97 ILE A C 1
ATOM 768 O O . ILE A 1 97 ? -10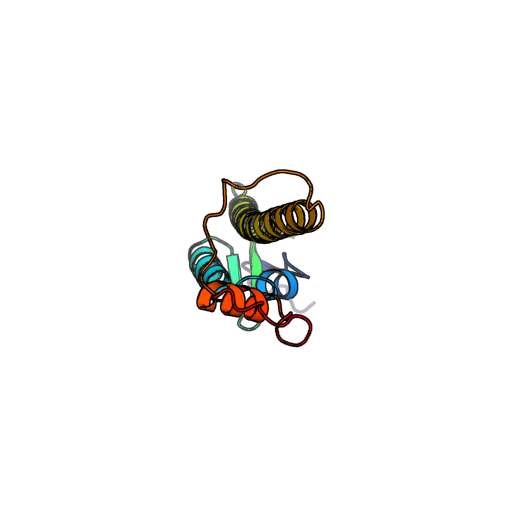.367 9.968 21.745 1.00 69.06 97 ILE A O 1
ATOM 772 N N . GLU A 1 98 ? -11.119 9.140 19.801 1.00 70.38 98 GLU A N 1
ATOM 773 C CA . GLU A 1 98 ? -12.542 9.225 20.148 1.00 70.38 98 GLU A CA 1
ATOM 774 C C . GLU A 1 98 ? -12.874 8.386 21.388 1.00 70.38 98 GLU A C 1
ATOM 776 O O . GLU A 1 98 ? -13.498 8.897 22.318 1.00 70.38 98 GLU A O 1
ATOM 781 N N . LEU A 1 99 ? -12.383 7.145 21.463 1.00 74.75 99 LEU A N 1
ATOM 782 C CA . LEU A 1 99 ? -12.549 6.275 22.632 1.00 74.75 99 LEU A CA 1
ATOM 783 C C . LEU A 1 99 ? -11.892 6.854 23.891 1.00 74.75 99 LEU A C 1
ATOM 785 O O . LEU A 1 99 ? -12.477 6.805 24.974 1.00 74.75 99 LEU A O 1
ATOM 789 N N . ALA A 1 100 ? -10.691 7.423 23.770 1.00 71.00 100 ALA A N 1
ATOM 790 C CA . ALA A 1 100 ? -10.006 8.064 24.888 1.00 71.00 100 ALA A CA 1
ATOM 791 C C . ALA A 1 100 ? -10.765 9.306 25.381 1.00 71.00 100 ALA A C 1
ATOM 793 O O . ALA A 1 100 ? -10.926 9.482 26.589 1.00 71.00 100 ALA A O 1
ATOM 794 N N . MET A 1 101 ? -11.279 10.128 24.460 1.00 69.56 101 MET A N 1
ATOM 795 C CA . MET A 1 101 ? -12.121 11.281 24.787 1.00 69.56 101 MET A CA 1
ATOM 796 C C . MET A 1 101 ? -13.412 10.846 25.485 1.00 69.56 101 MET A C 1
ATOM 798 O O . MET A 1 101 ? -13.757 11.413 26.517 1.00 69.56 101 MET A O 1
ATOM 802 N N . TRP A 1 102 ? -14.073 9.793 24.995 1.00 69.50 102 TRP A N 1
ATOM 803 C CA . TRP A 1 102 ? -15.250 9.211 25.648 1.00 69.50 102 TRP A CA 1
ATOM 804 C C . TRP A 1 102 ? -14.941 8.705 27.060 1.00 69.50 102 TRP A C 1
ATOM 806 O O . TRP A 1 102 ? -15.691 8.991 27.992 1.00 69.50 102 TRP A O 1
ATOM 816 N N . LYS A 1 103 ? -13.820 7.996 27.250 1.00 70.81 103 LYS A N 1
ATOM 817 C CA . LYS A 1 103 ? -13.387 7.519 28.573 1.00 70.81 103 LYS A CA 1
ATOM 818 C C . LYS A 1 103 ? -13.115 8.674 29.538 1.00 70.81 103 LYS A C 1
ATOM 820 O O . LYS A 1 103 ? -13.462 8.570 30.710 1.00 70.81 103 LYS A O 1
ATOM 825 N N . LEU A 1 104 ? -12.520 9.770 29.062 1.00 64.31 104 LEU A N 1
ATOM 826 C CA . LEU A 1 104 ? -12.312 10.973 29.872 1.00 64.31 104 LEU A CA 1
ATOM 827 C C . LEU A 1 104 ? -13.639 11.618 30.286 1.00 64.31 104 LEU A C 1
ATOM 829 O O . LEU A 1 104 ? -13.766 12.017 31.437 1.00 64.31 104 LEU A O 1
ATOM 833 N N . THR A 1 105 ? -14.632 11.665 29.394 1.00 63.47 105 THR A N 1
ATOM 834 C CA . THR A 1 105 ? -15.975 12.180 29.715 1.00 63.47 105 THR A CA 1
ATOM 835 C C . THR A 1 105 ? -16.719 11.298 30.721 1.00 63.47 105 THR A C 1
ATOM 837 O O . THR A 1 105 ? -17.422 11.821 31.575 1.00 63.47 105 THR A O 1
ATOM 840 N N . LEU A 1 106 ? -16.548 9.974 30.666 1.00 62.03 106 LEU A N 1
ATOM 841 C CA . LEU A 1 106 ? -17.136 9.051 31.648 1.00 62.03 106 LEU A CA 1
ATOM 842 C C . LEU A 1 106 ? -16.495 9.166 33.036 1.00 62.03 106 LEU A C 1
ATOM 844 O O . LEU A 1 106 ? -17.154 8.917 34.033 1.00 62.03 106 LEU A O 1
ATOM 848 N N . ASN A 1 107 ? -15.217 9.539 33.110 1.00 57.12 107 ASN A N 1
ATOM 849 C CA . ASN A 1 107 ? -14.525 9.742 34.384 1.00 57.12 107 ASN A CA 1
ATOM 850 C C . ASN A 1 107 ? -14.837 11.111 35.025 1.00 57.12 107 ASN A C 1
ATOM 852 O O . ASN A 1 107 ? -14.422 11.357 36.157 1.00 57.12 107 ASN A O 1
ATOM 856 N N . ASP A 1 108 ? -15.537 11.991 34.302 1.00 55.28 108 ASP A N 1
ATOM 857 C CA . ASP A 1 108 ? -16.007 13.308 34.743 1.00 55.28 108 ASP A CA 1
ATOM 858 C C . ASP A 1 108 ? -17.508 13.232 35.092 1.00 55.28 108 ASP A C 1
ATOM 860 O O . ASP A 1 108 ? -18.346 13.958 34.552 1.00 55.28 108 ASP A O 1
ATOM 864 N N . ASP A 1 109 ? -17.859 12.277 35.966 1.00 52.06 109 ASP A N 1
ATOM 865 C CA . ASP A 1 109 ? -19.217 11.973 36.448 1.00 52.06 109 ASP A CA 1
ATOM 866 C C . ASP A 1 109 ? -19.828 13.130 37.274 1.00 52.06 109 ASP A C 1
ATOM 868 O O . ASP A 1 109 ? -20.093 13.025 38.473 1.00 52.06 109 ASP A O 1
ATOM 872 N N . GLN A 1 110 ? -20.111 14.260 36.623 1.00 50.72 110 GLN A N 1
ATOM 873 C CA . GLN A 1 110 ? -20.967 15.314 37.176 1.00 50.72 110 GLN A CA 1
ATOM 874 C C . GLN A 1 110 ? -21.989 15.870 36.167 1.00 50.72 110 GLN A C 1
ATOM 876 O O . GLN A 1 110 ? -22.876 16.619 36.578 1.00 50.72 110 GLN A O 1
ATOM 881 N N . ALA A 1 111 ? -21.957 15.500 34.880 1.00 48.28 111 ALA A N 1
ATOM 882 C CA . ALA A 1 111 ? -23.010 15.905 33.943 1.00 48.28 111 ALA A CA 1
ATOM 883 C C . ALA A 1 111 ? -23.018 15.075 32.650 1.00 48.28 111 ALA A C 1
ATOM 885 O O . ALA A 1 111 ? -22.215 15.330 31.767 1.00 48.28 111 ALA A O 1
ATOM 886 N N . HIS A 1 112 ? -23.950 14.128 32.503 1.00 49.16 112 HIS A N 1
ATOM 887 C CA . HIS A 1 112 ? -24.846 14.021 31.335 1.00 49.16 112 HIS A CA 1
ATOM 888 C C . HIS A 1 112 ? -25.501 12.639 31.266 1.00 49.16 112 HIS A C 1
ATOM 890 O O . HIS A 1 112 ? -24.910 11.644 30.859 1.00 49.16 112 HIS A O 1
ATOM 896 N N . ALA A 1 113 ? -26.778 12.613 31.635 1.00 44.88 113 ALA A N 1
ATOM 897 C CA . ALA A 1 113 ? -27.592 11.416 31.768 1.00 44.88 113 ALA A CA 1
ATOM 898 C C . ALA A 1 113 ? -28.321 10.982 30.482 1.00 44.88 113 ALA A C 1
ATOM 900 O O . ALA A 1 113 ? -29.313 10.281 30.613 1.00 44.88 113 ALA A O 1
ATOM 901 N N . ASP A 1 114 ? -27.920 11.388 29.266 1.00 48.00 114 ASP A N 1
ATOM 902 C CA . ASP A 1 114 ? -28.863 11.201 28.142 1.00 48.00 114 ASP A CA 1
ATOM 903 C C . ASP A 1 114 ? -28.320 10.829 26.758 1.00 48.00 114 ASP A C 1
ATOM 905 O O . ASP A 1 114 ? -29.116 10.633 25.847 1.00 48.00 114 ASP A O 1
ATOM 909 N N . HIS A 1 115 ? -27.012 10.705 26.514 1.00 47.75 115 HIS A N 1
ATOM 910 C CA . HIS A 1 115 ? -26.515 10.371 25.163 1.00 47.75 115 HIS A CA 1
ATOM 911 C C . HIS A 1 115 ? -25.515 9.206 25.210 1.00 47.75 115 HIS A C 1
ATOM 913 O O . HIS A 1 115 ? -24.318 9.393 25.016 1.00 47.75 115 HIS A O 1
ATOM 919 N N . ARG A 1 116 ? -25.999 7.984 25.477 1.00 55.03 116 ARG A N 1
ATOM 920 C CA . ARG A 1 116 ? -25.201 6.749 25.371 1.00 55.03 116 ARG A CA 1
ATOM 921 C C . ARG A 1 116 ? -25.830 5.806 24.346 1.00 55.03 116 ARG A C 1
ATOM 923 O O . ARG A 1 116 ? -26.831 5.156 24.626 1.00 55.03 116 ARG A O 1
ATOM 930 N N . ILE A 1 117 ? -25.225 5.701 23.162 1.00 47.16 117 ILE A N 1
ATOM 931 C CA . ILE A 1 117 ? -25.337 4.462 22.385 1.00 47.16 117 ILE A CA 1
ATOM 932 C C . ILE A 1 117 ? -24.360 3.499 23.052 1.00 47.16 117 ILE A C 1
ATOM 934 O O . ILE A 1 117 ? -23.147 3.689 22.973 1.00 47.16 117 ILE A O 1
ATOM 938 N N . PHE A 1 118 ? -24.896 2.515 23.766 1.00 52.81 118 PHE A N 1
ATOM 939 C CA . PHE A 1 118 ? -24.101 1.460 24.375 1.00 52.81 118 PHE A CA 1
ATOM 940 C C . PHE A 1 118 ? -23.409 0.662 23.270 1.00 52.81 118 PHE A C 1
ATOM 942 O O . PHE A 1 118 ? -24.060 0.126 22.371 1.00 52.81 118 PHE A O 1
ATOM 949 N N . VAL A 1 119 ? -22.079 0.598 23.317 1.00 54.41 119 VAL A N 1
ATOM 950 C CA . VAL A 1 119 ? -21.327 -0.355 22.499 1.00 54.41 119 VAL A CA 1
ATOM 951 C C . VAL A 1 119 ? -21.585 -1.739 23.098 1.00 54.41 119 VAL A C 1
ATOM 953 O O . VAL A 1 119 ? -21.294 -1.922 24.278 1.00 54.41 119 VAL A O 1
ATOM 956 N N . PRO A 1 120 ? -22.128 -2.708 22.342 1.00 56.38 120 PRO A N 1
ATOM 957 C CA . PRO A 1 120 ? -22.411 -4.036 22.875 1.00 56.38 120 PRO A CA 1
ATOM 958 C C . PRO A 1 120 ? -21.138 -4.701 23.406 1.00 56.38 120 PRO A C 1
ATOM 960 O O . PRO A 1 120 ? -20.081 -4.591 22.782 1.00 56.38 120 PRO A O 1
ATOM 963 N N . ASP A 1 121 ? -21.237 -5.446 24.505 1.00 59.22 121 ASP A N 1
ATOM 964 C CA . ASP A 1 121 ? -20.090 -6.124 25.126 1.00 59.22 121 ASP A CA 1
ATOM 965 C C . ASP A 1 121 ? -19.262 -7.003 24.166 1.00 59.22 121 ASP A C 1
ATOM 967 O O . ASP A 1 121 ? -18.032 -6.952 24.232 1.00 59.22 121 ASP A O 1
ATOM 971 N N . PRO A 1 122 ? -19.857 -7.712 23.183 1.00 62.88 122 PRO A N 1
ATOM 972 C CA . PRO A 1 122 ? -19.081 -8.416 22.161 1.00 62.88 122 PRO A CA 1
ATOM 973 C C . PRO A 1 122 ? -18.188 -7.492 21.320 1.00 62.88 122 PRO A C 1
ATOM 975 O O . PRO A 1 122 ? -17.075 -7.861 20.955 1.00 62.88 122 PRO A O 1
ATOM 978 N N . ALA A 1 123 ? -18.651 -6.274 21.027 1.00 58.78 123 ALA A N 1
ATOM 979 C CA . ALA A 1 123 ? -17.869 -5.288 20.290 1.00 58.78 123 ALA A CA 1
ATOM 980 C C . ALA A 1 123 ? -16.761 -4.683 21.165 1.00 58.78 123 ALA A C 1
ATOM 982 O O . ALA A 1 123 ? -15.659 -4.466 20.665 1.00 58.78 123 ALA A O 1
ATOM 983 N N . LYS A 1 124 ? -17.005 -4.482 22.470 1.00 63.03 124 LYS A N 1
ATOM 984 C CA . LYS A 1 124 ? -15.966 -4.051 23.426 1.00 63.03 124 LYS A CA 1
ATOM 985 C C . LYS A 1 124 ? -14.806 -5.058 23.466 1.00 63.03 124 LYS A C 1
ATOM 987 O O . LYS A 1 124 ? -13.650 -4.653 23.357 1.00 63.03 124 LYS A O 1
ATOM 992 N N . ILE A 1 125 ? -15.115 -6.356 23.543 1.00 64.19 125 ILE A N 1
ATOM 993 C CA . ILE A 1 125 ? -14.115 -7.439 23.563 1.00 64.19 125 ILE A CA 1
ATOM 994 C C . ILE A 1 125 ? -13.293 -7.455 22.270 1.00 64.19 125 ILE A C 1
ATOM 996 O O . ILE A 1 125 ? -12.066 -7.459 22.335 1.00 64.19 125 ILE A O 1
ATOM 1000 N N . LEU A 1 126 ? -13.945 -7.387 21.105 1.00 61.47 126 LEU A N 1
ATOM 1001 C CA . LEU A 1 126 ? -13.254 -7.380 19.809 1.00 61.47 126 LEU A CA 1
ATOM 1002 C C . LEU A 1 126 ? -12.328 -6.166 19.644 1.00 61.47 126 LEU A C 1
ATOM 1004 O O . LEU A 1 126 ? -11.232 -6.295 19.101 1.00 61.47 126 LEU A O 1
ATOM 1008 N N . ILE A 1 127 ? -12.737 -4.995 20.140 1.00 62.03 127 ILE A N 1
ATOM 1009 C CA . ILE A 1 127 ? -11.900 -3.787 20.137 1.00 62.03 127 ILE A CA 1
ATOM 1010 C C . ILE A 1 127 ? -10.684 -3.978 21.053 1.00 62.03 127 ILE A C 1
ATOM 1012 O O . ILE A 1 127 ? -9.570 -3.616 20.679 1.00 62.03 127 ILE A O 1
ATOM 1016 N N . MET A 1 128 ? -10.868 -4.570 22.235 1.00 62.94 128 MET A N 1
ATOM 1017 C CA . MET A 1 128 ? -9.776 -4.821 23.179 1.00 62.94 128 MET A CA 1
ATOM 1018 C C . MET A 1 128 ? -8.781 -5.859 22.659 1.00 62.94 128 MET A C 1
ATOM 1020 O O . MET A 1 128 ? -7.577 -5.663 22.819 1.00 62.94 128 MET A O 1
ATOM 1024 N N . GLU A 1 129 ? -9.263 -6.924 22.017 1.00 68.44 129 GLU A N 1
ATOM 1025 C CA . GLU A 1 129 ? -8.433 -7.981 21.425 1.00 68.44 129 GLU A CA 1
ATOM 1026 C C . GLU A 1 129 ? -7.609 -7.433 20.261 1.00 68.44 129 GLU A C 1
ATOM 1028 O O . GLU A 1 129 ? -6.394 -7.621 20.210 1.00 68.44 129 GLU A O 1
ATOM 1033 N N . TYR A 1 130 ? -8.245 -6.648 19.390 1.00 62.84 130 TYR A N 1
ATOM 1034 C CA . TYR A 1 130 ? -7.562 -5.951 18.306 1.00 62.84 130 TYR A CA 1
ATOM 1035 C C . TYR A 1 130 ? -6.464 -4.997 18.814 1.00 62.84 130 TYR A C 1
ATOM 1037 O O . TYR A 1 130 ? -5.385 -4.924 18.229 1.00 62.84 130 TYR A O 1
ATOM 1045 N N . CYS A 1 131 ? -6.702 -4.303 19.930 1.00 58.97 131 CYS A N 1
ATOM 1046 C CA . CYS A 1 131 ? -5.733 -3.376 20.515 1.00 58.97 131 CYS A CA 1
ATOM 1047 C C . CYS A 1 131 ? -4.686 -4.041 21.435 1.00 58.97 131 CYS A C 1
ATOM 1049 O O . CYS A 1 131 ? -3.827 -3.339 21.971 1.00 58.97 131 CYS A O 1
ATOM 1051 N N . GLY A 1 132 ? -4.756 -5.358 21.666 1.00 61.41 132 GLY A N 1
ATOM 1052 C CA . GLY A 1 132 ? -3.870 -6.063 22.601 1.00 61.41 132 GLY A CA 1
ATOM 1053 C C . GLY A 1 132 ? -4.069 -5.677 24.074 1.00 61.41 132 GLY A C 1
ATOM 1054 O O . GLY A 1 132 ? -3.148 -5.807 24.876 1.00 61.41 132 GLY A O 1
ATOM 1055 N N . PHE A 1 133 ? -5.254 -5.176 24.436 1.00 61.66 133 PHE A N 1
ATOM 1056 C CA . PHE A 1 133 ? -5.593 -4.748 25.800 1.00 61.66 133 PHE A CA 1
ATOM 1057 C C . PHE A 1 133 ? -6.422 -5.773 26.580 1.00 61.66 133 PHE A C 1
ATOM 1059 O O . PHE A 1 133 ? -6.805 -5.491 27.714 1.00 61.66 133 PHE A O 1
ATOM 1066 N N . THR A 1 134 ? -6.688 -6.954 26.019 1.00 66.50 134 THR A N 1
ATOM 1067 C CA . THR A 1 134 ? -7.453 -8.032 26.678 1.00 66.50 134 THR A CA 1
ATOM 1068 C C . THR A 1 134 ? -6.856 -8.492 28.002 1.00 66.50 134 THR A C 1
ATOM 1070 O O . THR A 1 134 ? -7.598 -8.912 28.878 1.00 66.50 134 THR A O 1
ATOM 1073 N N . ASP A 1 135 ? -5.540 -8.359 28.173 1.00 60.88 135 ASP A N 1
ATOM 1074 C CA . ASP A 1 135 ? -4.845 -8.748 29.407 1.00 60.88 135 ASP A CA 1
ATOM 1075 C C . ASP A 1 135 ? -4.695 -7.580 30.399 1.00 60.88 135 ASP A C 1
ATOM 1077 O O . ASP A 1 135 ? -4.177 -7.749 31.503 1.00 60.88 135 ASP A O 1
ATOM 1081 N N . PHE A 1 136 ? -5.101 -6.372 29.993 1.00 49.22 136 PHE A N 1
ATOM 1082 C CA . PHE A 1 136 ? -4.877 -5.125 30.732 1.00 49.22 136 PHE A CA 1
ATOM 1083 C C . PHE A 1 136 ? -6.172 -4.462 31.200 1.00 49.22 136 PHE A C 1
ATOM 1085 O O . PHE A 1 136 ? -6.167 -3.677 32.149 1.00 49.22 136 PHE A O 1
ATOM 1092 N N . LEU A 1 137 ? -7.275 -4.742 30.513 1.00 51.94 137 LEU A N 1
ATOM 1093 C CA . LEU A 1 137 ? -8.601 -4.226 30.798 1.00 51.94 137 LEU A CA 1
ATOM 1094 C C . LEU A 1 137 ? -9.571 -5.407 30.797 1.00 51.94 137 LEU A C 1
ATOM 1096 O O . LEU A 1 137 ? -9.438 -6.316 29.985 1.00 51.94 137 LEU A O 1
ATOM 1100 N N . GLU A 1 138 ? -10.559 -5.372 31.683 1.00 62.00 138 GLU A N 1
ATOM 1101 C CA . GLU A 1 138 ? -11.684 -6.305 31.683 1.00 62.00 138 GLU A CA 1
ATOM 1102 C C . GLU A 1 138 ? -12.935 -5.500 31.297 1.00 62.00 138 GLU A C 1
ATOM 1104 O O . GLU A 1 138 ? -13.127 -4.394 31.821 1.00 62.00 138 GLU A O 1
ATOM 1109 N N . PRO A 1 139 ? -13.747 -5.960 30.327 1.00 56.88 139 PRO A N 1
ATOM 1110 C CA . PRO A 1 139 ? -14.931 -5.220 29.919 1.00 56.88 139 PRO A CA 1
ATOM 1111 C C . PRO A 1 139 ? -15.914 -5.168 31.091 1.00 56.88 139 PRO A C 1
ATOM 1113 O O . PRO A 1 139 ? -16.317 -6.199 31.624 1.00 56.88 139 PRO A O 1
ATOM 1116 N N . ALA A 1 140 ? -16.309 -3.960 31.493 1.00 59.72 140 ALA A N 1
ATOM 1117 C CA . ALA A 1 140 ? -17.383 -3.794 32.460 1.00 59.72 140 ALA A CA 1
ATOM 1118 C C . ALA A 1 140 ? -18.695 -4.267 31.814 1.00 59.72 140 ALA A C 1
ATOM 1120 O O . ALA A 1 140 ? -19.158 -3.659 30.843 1.00 59.72 140 ALA A O 1
ATOM 1121 N N . ILE A 1 141 ? -19.232 -5.374 32.335 1.00 56.41 141 ILE A N 1
ATOM 1122 C CA . ILE A 1 141 ? -20.543 -5.917 31.974 1.00 56.41 141 ILE A CA 1
ATOM 1123 C C . ILE A 1 141 ? -21.583 -4.974 32.578 1.00 56.41 141 ILE A C 1
ATOM 1125 O O . ILE A 1 141 ? -21.634 -4.808 33.798 1.00 56.41 141 ILE A O 1
ATOM 1129 N N . GLU A 1 142 ? -22.371 -4.323 31.731 1.00 55.59 142 GLU A N 1
ATOM 1130 C CA . GLU A 1 142 ? -23.510 -3.513 32.165 1.00 55.59 142 GLU A CA 1
ATOM 1131 C C . GLU A 1 142 ? -24.769 -4.393 32.054 1.00 55.59 142 GLU A C 1
ATOM 1133 O O . GLU A 1 142 ? -25.068 -4.887 30.967 1.00 55.59 142 GLU A O 1
ATOM 1138 N N . GLU A 1 143 ? -25.445 -4.647 33.187 1.00 40.84 143 GLU A N 1
ATOM 1139 C CA . GLU A 1 143 ? -26.745 -5.353 33.253 1.00 40.84 143 GLU A CA 1
ATOM 1140 C C . GLU A 1 143 ? -27.880 -4.578 32.566 1.00 40.84 143 GLU A C 1
ATOM 1142 O O . GLU A 1 143 ? -27.936 -3.332 32.710 1.00 40.84 143 GLU A O 1
#

Radius of gyration: 23.27 Å; chains: 1; bounding box: 62×28×63 Å

pLDDT: mean 72.72, std 14.25, range [39.0, 91.19]

Secondary structure (DSSP, 8-state):
-TTTT----EEEEES-TTHHHHHHTS-HHHHHHHHHHHHHSTTEEE-TTS-EEEEEEEEEETTEEEE--GGGHHHHHHHHHHHHHHHHHHHHHHHHHHHHHHHHHHTSTTS-SS---PPPHHHHHHHHHHTT-TTT-------

Sequence (143 aa):
MAFLHCPLDAIKISVLGLGTERMARLPQECRLSIEGRIRGLRRLELAQNDTILACFPVVMRTYDKVVQDTDNQTAESLHQVIRLISFHELKESSILIELAMWKLTLNDDQAHADHRIFVPDPAKILIMEYCGFTDFLEPAIEE

Organism: Thalassiosira oceanica (NCBI:txid159749)